Protein AF-A0AAD8IDL2-F1 (afdb_monomer)

Secondary structure (DSSP, 8-state):
--TTGGGGTTEE-HHHHHH----TT-S-EEEEEEEEEEEEE-TT-SEEEE-TTT-PBPEEETTEEEETTTTEE-SS-EEEEEEEEEEE-SS-EEEEEEEHHHHHHHHTS-HHHHHTTS-TT--SPPGGGGGGTT-EEEEEEEE-TTT--

Mean predicted aligned error: 6.54 Å

Radius of gyration: 17.33 Å; Cα contacts (8 Å, |Δi|>4): 244; chains: 1; bounding box: 39×31×46 Å

Sequence (149 aa):
MSHEEKRFINRMNIEELLEAEWSEDLKEQIVTVRAVIFGIDNTNNWYYTGCKTCSTKLDFCEGHYRCKPCNEIIDHPLIMFRIQIKVKDKTRDTTFVLFNNIAEPLLDTSANKIVNKLSLDNNDVPKELEGLFGKDIVFKLRLNAYNLK

Structure (mmCIF, N/CA/C/O backbone):
data_AF-A0AAD8IDL2-F1
#
_entry.id   AF-A0AAD8IDL2-F1
#
loop_
_atom_site.group_PDB
_atom_site.id
_atom_site.type_symbol
_atom_site.label_atom_id
_atom_site.label_alt_id
_atom_site.label_comp_id
_atom_site.label_asym_id
_atom_site.label_entity_id
_atom_site.label_seq_id
_atom_site.pdbx_PDB_ins_code
_atom_site.Cartn_x
_atom_site.Cartn_y
_atom_site.Cartn_z
_atom_site.occupancy
_atom_site.B_iso_or_equiv
_atom_site.auth_seq_id
_atom_site.auth_comp_id
_atom_site.auth_asym_id
_atom_site.auth_atom_id
_atom_site.pdbx_PDB_model_num
ATOM 1 N N . MET A 1 1 ? 7.915 -11.217 22.832 1.00 54.66 1 MET A N 1
ATOM 2 C CA . MET A 1 1 ? 6.623 -10.679 22.367 1.00 54.66 1 MET A CA 1
ATOM 3 C C . MET A 1 1 ? 6.058 -11.569 21.269 1.00 54.66 1 MET A C 1
ATOM 5 O O . MET A 1 1 ? 6.729 -11.755 20.253 1.00 54.66 1 MET A O 1
ATOM 9 N N . SER A 1 2 ? 4.876 -12.140 21.480 1.00 61.69 2 SER A N 1
ATOM 10 C CA . SER A 1 2 ? 4.160 -13.012 20.543 1.00 61.69 2 SER A CA 1
ATOM 11 C C . SER A 1 2 ? 3.602 -12.233 19.336 1.00 61.69 2 SER A C 1
ATOM 13 O O . SER A 1 2 ? 3.572 -10.999 19.321 1.00 61.69 2 SER A O 1
ATOM 15 N N . HIS A 1 3 ? 3.169 -12.941 18.285 1.00 59.66 3 HIS A N 1
ATOM 16 C CA . HIS A 1 3 ? 2.505 -12.318 17.127 1.00 59.66 3 HIS A CA 1
ATOM 17 C C . HIS A 1 3 ? 1.182 -11.632 17.508 1.00 59.66 3 HIS A C 1
ATOM 19 O O . HIS A 1 3 ? 0.806 -10.643 16.882 1.00 59.66 3 HIS A O 1
ATOM 25 N N . GLU A 1 4 ? 0.506 -12.124 18.545 1.00 61.78 4 GLU A N 1
ATOM 26 C CA . GLU A 1 4 ? -0.754 -11.573 19.044 1.00 61.78 4 GLU A CA 1
ATOM 27 C C . GLU A 1 4 ? -0.533 -10.268 19.812 1.00 61.78 4 GLU A C 1
ATOM 29 O O . GLU A 1 4 ? -1.233 -9.290 19.567 1.00 61.78 4 GLU A O 1
ATOM 34 N N . GLU A 1 5 ? 0.509 -10.195 20.642 1.00 58.12 5 GLU A N 1
ATOM 35 C CA . GLU A 1 5 ? 0.865 -8.987 21.401 1.00 58.12 5 GLU A CA 1
ATOM 36 C C . GLU A 1 5 ? 1.251 -7.817 20.481 1.00 58.12 5 GLU A C 1
ATOM 38 O O . GLU A 1 5 ? 0.952 -6.658 20.768 1.00 58.12 5 GLU A O 1
ATOM 43 N N . LYS A 1 6 ? 1.842 -8.106 19.311 1.00 59.94 6 LYS A N 1
ATOM 44 C CA . LYS A 1 6 ? 2.179 -7.084 18.303 1.00 59.94 6 LYS A CA 1
ATOM 45 C C . LYS A 1 6 ? 0.952 -6.398 17.685 1.00 59.94 6 LYS A C 1
ATOM 47 O O . LYS A 1 6 ? 1.108 -5.311 17.132 1.00 59.94 6 LYS A O 1
ATOM 52 N N . ARG A 1 7 ? -0.246 -6.997 17.760 1.00 61.2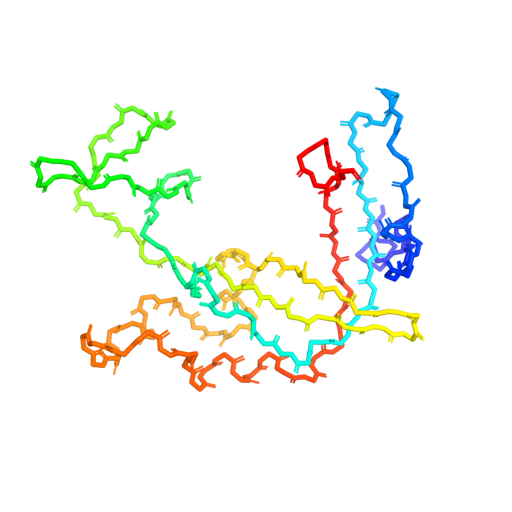2 7 ARG A N 1
ATOM 53 C CA . ARG A 1 7 ? -1.497 -6.440 17.195 1.00 61.22 7 ARG A CA 1
ATOM 54 C C . ARG A 1 7 ? -2.098 -5.300 18.020 1.00 61.22 7 ARG A C 1
ATOM 56 O O . ARG A 1 7 ? -3.037 -4.659 17.549 1.00 61.22 7 ARG A O 1
ATOM 63 N N . PHE A 1 8 ? -1.583 -5.072 19.227 1.00 66.56 8 PHE A N 1
ATOM 64 C CA . PHE A 1 8 ? -2.110 -4.086 20.173 1.00 66.56 8 PHE A CA 1
ATOM 65 C C . PHE A 1 8 ? -1.093 -3.005 20.553 1.00 66.56 8 PHE A C 1
ATOM 67 O O . PHE A 1 8 ? -1.374 -2.183 21.420 1.00 66.56 8 PHE A O 1
ATOM 74 N N . ILE A 1 9 ? 0.079 -2.977 19.908 1.00 70.88 9 ILE A N 1
ATOM 75 C CA . ILE A 1 9 ? 1.076 -1.927 20.143 1.00 70.88 9 ILE A CA 1
ATOM 76 C C . ILE A 1 9 ? 0.478 -0.583 19.714 1.00 70.88 9 ILE A C 1
ATOM 78 O O . ILE A 1 9 ? 0.097 -0.438 18.549 1.00 70.88 9 ILE A O 1
ATOM 82 N N . ASN A 1 10 ? 0.413 0.366 20.657 1.00 80.25 10 ASN A N 1
ATOM 83 C CA . ASN A 1 10 ? -0.080 1.738 20.470 1.00 80.25 10 ASN A CA 1
ATOM 84 C C . ASN A 1 10 ? -1.333 1.782 19.588 1.00 80.25 10 ASN A C 1
ATOM 86 O O . ASN A 1 10 ? -1.342 2.387 18.515 1.00 80.25 10 ASN A O 1
ATOM 90 N N . ARG A 1 11 ? -2.348 1.008 19.974 1.00 88.44 11 ARG A N 1
ATOM 91 C CA . ARG A 1 11 ? -3.576 0.891 19.196 1.00 88.44 11 ARG A CA 1
ATOM 92 C C . ARG A 1 11 ? -4.336 2.216 19.208 1.00 88.44 11 ARG A C 1
ATOM 94 O O . ARG A 1 11 ? -4.565 2.756 20.282 1.00 88.44 11 ARG A O 1
ATOM 101 N N . MET A 1 12 ? -4.746 2.670 18.029 1.00 91.75 12 MET A N 1
ATOM 102 C CA . MET A 1 12 ? -5.519 3.894 17.819 1.00 91.75 12 MET A CA 1
ATOM 103 C C . MET A 1 12 ? -6.750 3.600 16.954 1.00 91.75 12 MET A C 1
ATOM 105 O O . MET A 1 12 ? -6.758 2.652 16.156 1.00 91.75 12 MET A O 1
ATOM 109 N N . ASN A 1 13 ? -7.792 4.407 17.114 1.00 94.94 13 ASN A N 1
ATOM 110 C CA . ASN A 1 13 ? -8.858 4.557 16.127 1.00 94.94 13 ASN A CA 1
ATOM 111 C C . ASN A 1 13 ? -8.466 5.617 15.068 1.00 94.94 13 ASN A C 1
ATOM 113 O O . ASN A 1 13 ? -7.418 6.252 15.183 1.00 94.94 13 ASN A O 1
ATOM 117 N N . ILE A 1 14 ? -9.243 5.767 13.992 1.00 95.06 14 ILE A N 1
ATOM 118 C CA . ILE A 1 14 ? -8.887 6.669 12.882 1.00 95.06 14 ILE A CA 1
ATOM 119 C C . ILE A 1 14 ? -8.918 8.141 13.306 1.00 95.06 14 ILE A C 1
ATOM 121 O O . ILE A 1 14 ? -8.049 8.897 12.891 1.00 95.06 14 ILE A O 1
ATOM 125 N N . GLU A 1 15 ? -9.879 8.556 14.125 1.00 94.69 15 GLU A N 1
ATOM 126 C CA . GLU A 1 15 ? -9.928 9.914 14.682 1.00 94.69 15 GLU A CA 1
ATOM 127 C C . GLU A 1 15 ? -8.683 10.224 15.522 1.00 94.69 15 GLU A C 1
ATOM 129 O O . GLU A 1 15 ? -7.974 11.173 15.206 1.00 94.69 15 GLU A O 1
ATOM 134 N N . GLU A 1 16 ? -8.327 9.357 16.475 1.00 91.81 16 GLU A N 1
ATOM 135 C CA . GLU A 1 16 ? -7.097 9.492 17.276 1.00 91.81 16 GLU A CA 1
ATOM 136 C C . GLU A 1 16 ? -5.836 9.542 16.403 1.00 91.81 16 GLU A C 1
ATOM 138 O O . GLU A 1 16 ? -4.923 10.316 16.673 1.00 91.81 16 GLU A O 1
ATOM 143 N N . LEU A 1 17 ? -5.777 8.721 15.346 1.00 90.88 17 LEU A N 1
ATOM 144 C CA . LEU A 1 17 ? -4.660 8.723 14.403 1.00 90.88 17 LEU A CA 1
ATOM 145 C C . LEU A 1 17 ? -4.520 10.076 13.690 1.00 90.88 17 LEU A C 1
ATOM 147 O O . LEU A 1 17 ? -3.401 10.520 13.445 1.00 90.88 17 LEU A O 1
ATOM 151 N N . LEU A 1 18 ? -5.642 10.685 13.301 1.00 89.06 18 LEU A N 1
ATOM 152 C CA . LEU A 1 18 ? -5.673 11.945 12.556 1.00 89.06 18 LEU A CA 1
ATOM 153 C C . LEU A 1 18 ? -5.465 13.170 13.452 1.00 89.06 18 LEU A C 1
ATOM 155 O O . LEU A 1 18 ? -4.991 14.190 12.964 1.00 89.06 18 LEU A O 1
ATOM 159 N N . GLU A 1 19 ? -5.820 13.070 14.731 1.00 87.56 19 GLU A N 1
ATOM 160 C CA . GLU A 1 19 ? -5.641 14.123 15.738 1.00 87.56 19 GLU A CA 1
ATOM 161 C C . GLU A 1 19 ? -4.315 14.003 16.502 1.00 87.56 19 GLU A C 1
ATOM 163 O O . GLU A 1 19 ? -4.013 14.834 17.356 1.00 87.56 19 GLU A O 1
ATOM 168 N N . ALA A 1 20 ? -3.509 12.979 16.210 1.00 81.75 20 ALA A N 1
ATOM 169 C CA . ALA A 1 20 ? -2.224 12.771 16.858 1.00 81.75 20 ALA A CA 1
ATOM 170 C C . ALA A 1 20 ? -1.265 13.942 16.578 1.00 81.75 20 ALA A C 1
ATOM 172 O O . ALA A 1 20 ? -0.780 14.120 15.459 1.00 81.75 20 ALA A O 1
ATOM 173 N N . GLU A 1 21 ? -0.947 14.708 17.621 1.00 71.50 21 GLU A N 1
ATOM 174 C CA . GLU A 1 21 ? 0.056 15.768 17.558 1.00 71.50 21 GLU A CA 1
ATOM 175 C C . GLU A 1 21 ? 1.468 15.174 17.521 1.00 71.50 21 GLU A C 1
ATOM 177 O O . GLU A 1 21 ? 1.835 14.299 18.313 1.00 71.50 21 GLU A O 1
ATOM 182 N N . TRP A 1 22 ? 2.285 15.662 16.591 1.00 68.31 22 TRP A N 1
ATOM 183 C CA . TRP A 1 22 ? 3.695 15.304 16.541 1.00 68.31 22 TRP A CA 1
ATOM 184 C C . TRP A 1 22 ? 4.495 16.113 17.571 1.00 68.31 22 TRP A C 1
ATOM 186 O O . TRP A 1 22 ? 4.286 17.314 17.729 1.00 68.31 22 TRP A O 1
ATOM 196 N N . SER A 1 23 ? 5.461 15.469 18.225 1.00 62.62 23 SER A N 1
ATOM 197 C CA . SER A 1 23 ? 6.484 16.134 19.035 1.00 62.62 23 SER A CA 1
ATOM 198 C C . SER A 1 23 ? 7.874 15.766 18.519 1.00 62.62 23 SER A C 1
ATOM 200 O O . SER A 1 23 ? 8.086 14.649 18.047 1.00 62.62 23 SER A O 1
ATOM 202 N N . GLU A 1 24 ? 8.844 16.678 18.633 1.00 59.03 24 GLU A N 1
ATOM 203 C CA . GLU A 1 24 ? 10.241 16.438 18.215 1.00 59.03 24 GLU A CA 1
ATOM 204 C C . GLU A 1 24 ? 10.891 15.238 18.933 1.00 59.03 24 GLU A C 1
ATOM 206 O O . GLU A 1 24 ? 11.827 14.621 18.418 1.00 59.03 24 GLU A O 1
ATOM 211 N N . ASP A 1 25 ? 10.335 14.844 20.081 1.00 61.38 25 ASP A N 1
ATOM 212 C CA . ASP A 1 25 ? 10.744 13.673 20.854 1.00 61.38 25 ASP A CA 1
ATOM 213 C C . ASP A 1 25 ? 10.196 12.345 20.289 1.00 61.38 25 ASP A C 1
ATOM 215 O O . ASP A 1 25 ? 10.748 11.271 20.558 1.00 61.38 25 ASP A O 1
ATOM 219 N N . LEU A 1 26 ? 9.151 12.385 19.452 1.00 61.72 26 LEU A N 1
ATOM 220 C CA . LEU A 1 26 ? 8.598 11.227 18.743 1.00 61.72 26 LEU A CA 1
ATOM 221 C C . LEU A 1 26 ? 9.438 10.922 17.495 1.00 61.72 26 LEU A C 1
ATOM 223 O O . LEU A 1 26 ? 9.037 11.158 16.354 1.00 61.72 26 LEU A O 1
ATOM 227 N N . LYS A 1 27 ? 10.627 10.351 17.722 1.00 58.78 27 LYS A N 1
ATOM 228 C CA . LYS A 1 27 ? 11.575 9.983 16.653 1.00 58.78 27 LYS A CA 1
ATOM 229 C C . LYS A 1 27 ? 10.977 9.034 15.615 1.00 58.78 27 LYS A C 1
ATOM 231 O O . LYS A 1 27 ? 11.347 9.119 14.449 1.00 58.78 27 LYS A O 1
ATOM 236 N N . GLU A 1 28 ? 10.073 8.149 16.033 1.00 67.12 28 GLU A N 1
ATOM 237 C CA . GLU A 1 28 ? 9.255 7.306 15.165 1.00 67.12 28 GLU A CA 1
ATOM 238 C C . GLU A 1 28 ? 8.248 6.512 15.999 1.00 67.12 28 GLU A C 1
ATOM 240 O O . GLU A 1 28 ? 8.641 5.863 16.972 1.00 67.12 28 GLU A O 1
ATOM 245 N N . GLN A 1 29 ? 6.969 6.503 15.617 1.00 78.44 29 GLN A N 1
ATOM 246 C CA . GLN A 1 29 ? 5.964 5.718 16.333 1.00 78.44 29 GLN A CA 1
ATOM 247 C C . GLN A 1 29 ? 5.371 4.638 15.438 1.00 78.44 29 GLN A C 1
ATOM 249 O O . GLN A 1 29 ? 4.917 4.882 14.321 1.00 78.44 29 GLN A O 1
ATOM 254 N N . ILE A 1 30 ? 5.364 3.412 15.953 1.00 86.06 30 ILE A N 1
ATOM 255 C CA . ILE A 1 30 ? 4.582 2.324 15.380 1.00 86.06 30 ILE A CA 1
ATOM 256 C C . ILE A 1 30 ? 3.237 2.314 16.092 1.00 86.06 30 ILE A C 1
ATOM 258 O O . ILE A 1 30 ? 3.202 2.169 17.316 1.00 86.06 30 ILE A O 1
ATOM 262 N N . VAL A 1 31 ? 2.159 2.424 15.321 1.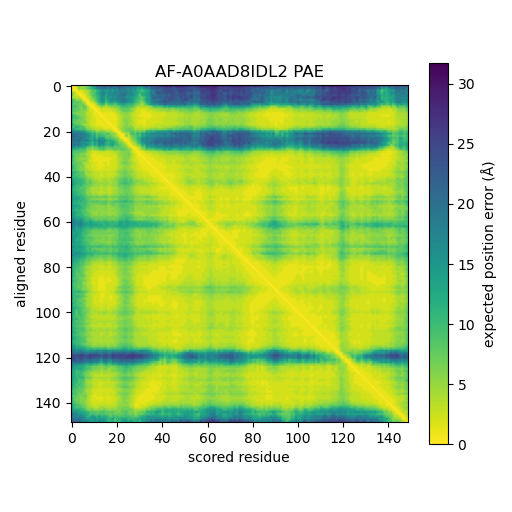00 89.50 31 VAL A N 1
ATOM 263 C CA . VAL A 1 31 ? 0.778 2.354 15.814 1.00 89.50 31 VAL A CA 1
ATOM 264 C C . VAL A 1 31 ? 0.012 1.268 15.078 1.00 89.50 31 VAL A C 1
ATOM 266 O O . VAL A 1 31 ? 0.401 0.833 13.987 1.00 89.50 31 VAL A O 1
ATOM 269 N N . THR A 1 32 ? -1.077 0.806 15.682 1.00 93.19 32 THR A N 1
ATOM 270 C CA . THR A 1 32 ? -1.969 -0.168 15.049 1.00 93.19 32 THR A CA 1
ATOM 271 C C . THR A 1 32 ? -3.383 0.376 14.938 1.00 93.19 32 THR A C 1
ATOM 273 O O . THR A 1 32 ? -3.939 0.864 15.914 1.00 93.19 32 THR A O 1
ATOM 276 N N . VAL A 1 33 ? -3.987 0.259 13.757 1.00 94.44 33 VAL A N 1
ATOM 277 C CA . VAL A 1 33 ? -5.362 0.709 13.491 1.00 94.44 33 VAL A CA 1
ATOM 278 C C . VAL A 1 33 ? -6.146 -0.445 12.896 1.00 94.44 33 VAL A C 1
ATOM 280 O O . VAL A 1 33 ? -5.680 -1.091 11.962 1.00 94.44 33 VAL A O 1
ATOM 283 N N . ARG A 1 34 ? -7.334 -0.738 13.431 1.00 96.00 34 ARG A N 1
ATOM 284 C CA . ARG A 1 34 ? -8.241 -1.726 12.830 1.00 96.00 34 ARG A CA 1
ATOM 285 C C . ARG A 1 34 ? -9.300 -1.002 12.025 1.00 96.00 34 ARG A C 1
ATOM 287 O O . ARG A 1 34 ? -10.064 -0.241 12.604 1.00 96.00 34 ARG A O 1
ATOM 294 N N . ALA A 1 35 ? -9.358 -1.273 10.731 1.00 97.62 35 ALA A N 1
ATOM 295 C CA . ALA A 1 35 ? -10.295 -0.618 9.837 1.00 97.62 35 ALA A CA 1
ATOM 296 C C . ALA A 1 35 ? -10.748 -1.562 8.720 1.00 97.62 35 ALA A C 1
ATOM 298 O O . ALA A 1 35 ? -10.071 -2.540 8.388 1.00 97.62 35 ALA A O 1
ATOM 299 N N . VAL A 1 36 ? -11.899 -1.244 8.133 1.00 98.25 36 VAL A N 1
ATOM 300 C CA . VAL A 1 36 ? -12.471 -1.956 6.990 1.00 98.25 36 VAL A CA 1
ATOM 301 C C . VAL A 1 36 ? -12.141 -1.200 5.713 1.00 98.25 36 VAL A C 1
ATOM 303 O O . VAL A 1 36 ? -12.387 0.005 5.622 1.00 98.25 36 VAL A O 1
ATOM 306 N N . ILE A 1 37 ? -11.625 -1.907 4.710 1.00 98.00 37 ILE A N 1
ATOM 307 C CA . ILE A 1 37 ? -11.417 -1.346 3.372 1.00 98.00 37 ILE A CA 1
ATOM 308 C C . ILE A 1 37 ? -12.776 -1.206 2.680 1.00 98.00 37 ILE A C 1
ATOM 310 O O . ILE A 1 37 ? -13.487 -2.196 2.509 1.00 98.00 37 ILE A O 1
ATOM 314 N N . PHE A 1 38 ? -13.138 0.006 2.260 1.00 97.31 38 PHE A N 1
ATOM 315 C CA . PHE A 1 38 ? -14.429 0.270 1.605 1.00 97.31 38 PHE A CA 1
ATOM 316 C C . PHE A 1 38 ? -14.312 0.889 0.209 1.00 97.31 38 PHE A C 1
ATOM 318 O O . PHE A 1 38 ? -15.324 1.038 -0.471 1.00 97.31 38 PHE A O 1
ATOM 325 N N . GLY A 1 39 ? -13.107 1.258 -0.222 1.00 96.88 39 GLY A N 1
ATOM 326 C CA . GLY A 1 39 ? -12.893 1.838 -1.541 1.00 96.88 39 GLY A CA 1
ATOM 327 C C . GLY A 1 39 ? -11.419 1.907 -1.918 1.00 96.88 39 GLY A C 1
ATOM 328 O O . GLY A 1 39 ? -10.539 1.672 -1.091 1.00 96.88 39 GLY A O 1
ATOM 329 N N . ILE A 1 40 ? -11.160 2.240 -3.178 1.00 96.69 40 ILE A N 1
ATOM 330 C CA . ILE A 1 40 ? -9.827 2.539 -3.708 1.00 96.69 40 ILE A CA 1
ATOM 331 C C . ILE A 1 40 ? -9.866 3.954 -4.277 1.00 96.69 40 ILE A C 1
ATOM 333 O O . ILE A 1 40 ? -10.817 4.334 -4.959 1.00 96.69 40 ILE A O 1
ATOM 337 N N . ASP A 1 41 ? -8.846 4.740 -3.962 1.00 94.88 41 ASP A N 1
ATOM 338 C CA . ASP A 1 41 ? -8.563 6.005 -4.624 1.00 94.88 41 ASP A CA 1
ATOM 339 C C . ASP A 1 41 ? -7.519 5.760 -5.719 1.00 94.88 41 ASP A C 1
ATOM 341 O O . ASP A 1 41 ? -6.385 5.372 -5.445 1.00 94.88 41 ASP A O 1
ATOM 345 N N . ASN A 1 42 ? -7.914 5.952 -6.975 1.00 93.12 42 ASN A N 1
ATOM 346 C CA . ASN A 1 42 ? -7.038 5.722 -8.122 1.00 93.12 42 ASN A CA 1
ATOM 347 C C . ASN A 1 42 ? -6.479 7.018 -8.726 1.00 93.12 42 ASN A C 1
ATOM 349 O O . ASN A 1 42 ? -5.906 6.998 -9.811 1.00 93.12 42 ASN A O 1
ATOM 353 N N . THR A 1 43 ? -6.601 8.150 -8.026 1.00 92.00 43 THR A N 1
ATOM 354 C CA . THR A 1 43 ? -6.118 9.453 -8.516 1.00 92.00 43 THR A CA 1
ATOM 355 C C . THR A 1 43 ? -4.611 9.440 -8.812 1.00 92.00 43 THR A C 1
ATOM 357 O O . THR A 1 43 ? -4.143 10.153 -9.693 1.00 92.00 43 THR A O 1
ATOM 360 N N . ASN A 1 44 ? -3.839 8.603 -8.107 1.00 89.19 44 ASN A N 1
ATOM 361 C CA . ASN A 1 44 ? -2.382 8.495 -8.261 1.00 89.19 44 ASN A CA 1
ATOM 362 C C . ASN A 1 44 ? -1.905 7.216 -8.972 1.00 89.19 44 ASN A C 1
ATOM 364 O O . ASN A 1 44 ? -0.723 6.883 -8.859 1.00 89.19 44 ASN A O 1
ATOM 368 N N . ASN A 1 45 ? -2.802 6.531 -9.688 1.00 92.50 45 ASN A N 1
ATOM 369 C CA . ASN A 1 45 ? -2.608 5.197 -10.261 1.00 92.50 45 ASN A CA 1
ATOM 370 C C . ASN A 1 45 ? -2.327 4.109 -9.195 1.00 92.50 45 ASN A C 1
ATOM 372 O O . ASN A 1 45 ? -1.669 4.341 -8.178 1.00 92.50 45 ASN A O 1
ATOM 376 N N . TRP A 1 46 ? -2.836 2.897 -9.413 1.00 94.62 46 TRP A N 1
ATOM 377 C CA . TRP A 1 46 ? -2.750 1.786 -8.453 1.00 94.62 46 TRP A CA 1
ATOM 378 C C . TRP A 1 46 ? -1.418 1.019 -8.533 1.00 94.62 46 TRP A C 1
ATOM 380 O O . TRP A 1 46 ? -1.120 0.181 -7.672 1.00 94.62 46 TRP A O 1
ATOM 390 N N . TYR A 1 47 ? -0.592 1.321 -9.537 1.00 95.44 47 TYR A N 1
ATOM 391 C CA . TYR A 1 47 ? 0.744 0.765 -9.723 1.00 95.44 47 TYR A CA 1
ATOM 392 C C . TYR A 1 47 ? 1.766 1.832 -10.122 1.00 95.44 47 TYR A C 1
ATOM 394 O O . TYR A 1 47 ? 1.437 2.956 -10.503 1.00 95.44 47 TYR A O 1
ATOM 402 N N . TYR A 1 48 ? 3.041 1.465 -10.036 1.00 94.94 48 TYR A N 1
ATOM 403 C CA . TYR A 1 48 ? 4.148 2.268 -10.535 1.00 94.94 48 TYR A CA 1
ATOM 404 C C . TYR A 1 48 ? 5.278 1.386 -11.065 1.00 94.94 48 TYR A C 1
ATOM 406 O O . TYR A 1 48 ? 5.427 0.226 -10.682 1.00 94.94 48 TYR A O 1
ATOM 414 N N . THR A 1 49 ? 6.104 1.975 -11.923 1.00 9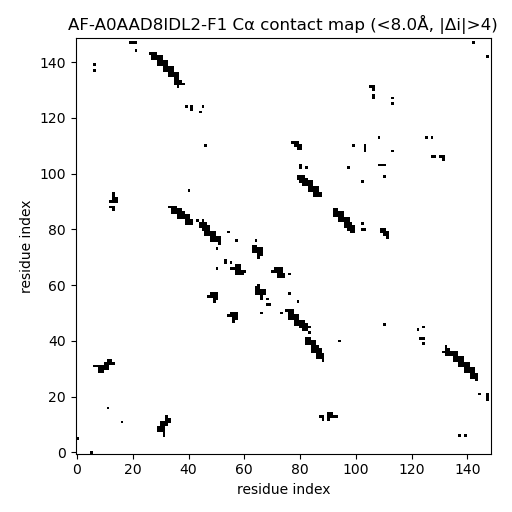5.06 49 THR A N 1
ATOM 415 C CA . THR A 1 49 ? 7.351 1.375 -12.395 1.00 95.06 49 THR A CA 1
ATOM 416 C C . THR A 1 49 ? 8.461 1.647 -11.377 1.00 95.06 49 THR A C 1
ATOM 418 O O . THR A 1 49 ? 8.814 2.802 -11.128 1.00 95.06 49 THR A O 1
ATOM 421 N N . GLY A 1 50 ? 8.982 0.597 -10.747 1.00 95.06 50 GLY A N 1
ATOM 422 C CA . GLY A 1 50 ? 9.892 0.658 -9.607 1.00 95.06 50 GLY A CA 1
ATOM 423 C C . GLY A 1 50 ? 11.225 -0.062 -9.820 1.00 95.06 50 GLY A C 1
ATOM 424 O O . GLY A 1 50 ? 11.352 -0.994 -10.617 1.00 95.06 50 GLY A O 1
ATOM 425 N N . CYS A 1 51 ? 12.237 0.376 -9.071 1.00 94.56 51 CYS A N 1
ATOM 426 C CA . CYS A 1 51 ? 13.550 -0.254 -9.009 1.00 94.56 51 CYS A CA 1
ATOM 427 C C . CYS A 1 51 ? 13.458 -1.624 -8.331 1.00 94.56 51 CYS A C 1
ATOM 429 O O . CYS A 1 51 ? 12.991 -1.716 -7.197 1.00 94.56 51 CYS A O 1
ATOM 431 N N . LYS A 1 52 ? 14.001 -2.673 -8.958 1.00 90.56 52 LYS A N 1
ATOM 432 C CA . LYS A 1 52 ? 14.061 -4.017 -8.358 1.00 90.56 52 LYS A CA 1
ATOM 433 C C . LYS A 1 52 ? 14.829 -4.078 -7.029 1.00 90.56 52 LYS A C 1
ATOM 435 O O . LYS A 1 52 ? 14.560 -4.954 -6.219 1.00 90.56 52 LYS A O 1
ATOM 440 N N . THR A 1 53 ? 15.770 -3.158 -6.807 1.00 90.69 53 THR A N 1
ATOM 441 C CA . THR A 1 53 ? 16.667 -3.171 -5.641 1.00 90.69 53 THR A CA 1
ATOM 442 C C . THR A 1 53 ? 16.080 -2.423 -4.446 1.00 90.69 53 THR A C 1
ATOM 444 O O . THR A 1 53 ? 16.069 -2.945 -3.338 1.00 90.69 53 THR A O 1
ATOM 447 N N . CYS A 1 54 ? 15.588 -1.197 -4.649 1.00 92.56 54 CYS A N 1
ATOM 448 C CA . CYS A 1 54 ? 15.125 -0.329 -3.557 1.00 92.56 54 CYS A CA 1
ATOM 449 C C . CYS A 1 54 ? 13.619 -0.035 -3.589 1.00 92.56 54 CYS A C 1
ATOM 451 O O . CYS A 1 54 ? 13.128 0.731 -2.764 1.00 92.56 54 CYS A O 1
ATOM 453 N N . SER A 1 55 ? 12.882 -0.590 -4.559 1.00 92.50 55 SER A N 1
ATOM 454 C CA . SER A 1 55 ? 11.447 -0.348 -4.782 1.00 92.50 55 SER A CA 1
ATOM 455 C C . SER A 1 55 ? 11.060 1.120 -5.011 1.00 92.50 55 SER A C 1
ATOM 457 O O . SER A 1 55 ? 9.876 1.441 -5.057 1.00 92.50 55 SER A O 1
ATOM 459 N N . THR A 1 56 ? 12.020 2.036 -5.179 1.00 92.94 56 THR A N 1
ATOM 460 C CA . THR A 1 56 ? 11.732 3.444 -5.491 1.00 92.94 56 THR A CA 1
ATOM 461 C C . THR A 1 56 ? 11.193 3.572 -6.911 1.00 92.94 56 THR A C 1
ATOM 463 O O . THR A 1 56 ? 11.650 2.866 -7.812 1.00 92.94 56 THR A O 1
ATOM 466 N N . LYS A 1 57 ? 10.231 4.481 -7.114 1.00 93.94 57 LYS A N 1
ATOM 467 C CA . LYS A 1 57 ? 9.721 4.831 -8.443 1.00 93.94 57 LYS A CA 1
ATOM 468 C C . LYS A 1 57 ? 10.865 5.299 -9.345 1.00 93.94 57 LYS A C 1
ATOM 470 O O . LYS A 1 57 ? 11.706 6.089 -8.920 1.00 93.94 57 LYS A O 1
ATOM 475 N N . LEU A 1 58 ? 10.885 4.784 -10.567 1.00 95.50 58 LEU A N 1
ATOM 476 C CA . LEU A 1 58 ? 11.885 5.124 -11.569 1.00 95.50 58 LEU A CA 1
ATOM 477 C C . LEU A 1 58 ? 11.450 6.350 -12.363 1.00 95.50 58 LEU A C 1
ATOM 479 O O . LEU A 1 58 ? 10.267 6.512 -12.670 1.00 95.50 58 LEU A O 1
ATOM 483 N N . ASP A 1 59 ? 12.430 7.167 -12.727 1.00 94.31 59 ASP A N 1
ATOM 484 C CA . ASP A 1 59 ? 12.242 8.253 -13.680 1.00 94.31 59 ASP A CA 1
ATOM 485 C C . ASP A 1 59 ? 12.590 7.744 -15.077 1.00 94.31 59 ASP A C 1
ATOM 487 O O . ASP A 1 59 ? 13.605 7.069 -15.254 1.00 94.31 59 ASP A O 1
ATOM 491 N N . PHE A 1 60 ? 11.754 8.052 -16.066 1.00 92.94 60 PHE A N 1
ATOM 492 C CA . PHE A 1 60 ? 12.049 7.754 -17.463 1.00 92.94 60 PHE A CA 1
ATOM 493 C C . PHE A 1 60 ? 12.614 9.009 -18.129 1.00 92.94 60 PHE A C 1
ATOM 495 O O . PHE A 1 60 ? 11.903 10.000 -18.300 1.00 92.94 60 PHE A O 1
ATOM 502 N N . CYS A 1 61 ? 13.903 8.985 -18.462 1.00 89.00 61 CYS A N 1
ATOM 503 C CA . CYS A 1 61 ? 14.612 10.106 -19.076 1.00 89.00 61 CYS A CA 1
ATOM 504 C C . CYS A 1 61 ? 15.511 9.583 -20.197 1.00 89.00 61 CYS A C 1
ATOM 506 O O . CYS A 1 61 ? 16.199 8.582 -20.018 1.00 89.00 61 CYS A O 1
ATOM 508 N N . GLU A 1 62 ? 15.500 10.261 -21.348 1.00 89.88 62 GLU A N 1
ATOM 509 C CA . GLU A 1 62 ? 16.369 9.940 -22.496 1.00 89.88 62 GLU A CA 1
ATOM 510 C C . GLU A 1 62 ? 16.260 8.478 -22.978 1.00 89.88 62 GLU A C 1
ATOM 512 O O . GLU A 1 62 ? 17.231 7.887 -23.433 1.00 89.88 62 GLU A O 1
ATOM 517 N N . GLY A 1 63 ? 15.072 7.872 -22.872 1.00 91.44 63 GLY A N 1
ATOM 518 C CA . GLY A 1 63 ? 14.839 6.486 -23.295 1.00 91.44 63 GLY A CA 1
ATOM 519 C C . GLY A 1 63 ? 15.224 5.421 -22.262 1.00 91.44 63 GLY A C 1
ATOM 520 O O . GLY A 1 63 ? 15.029 4.235 -22.518 1.00 91.44 63 GLY A O 1
ATOM 521 N N . HIS A 1 64 ? 15.712 5.821 -21.086 1.00 93.12 64 HIS A N 1
ATOM 522 C CA . HIS A 1 64 ? 16.150 4.910 -20.034 1.00 93.12 64 HIS A CA 1
ATOM 523 C C . HIS A 1 64 ? 15.387 5.134 -18.728 1.00 93.12 64 HIS A C 1
ATOM 525 O O . HIS A 1 64 ? 15.027 6.257 -18.371 1.00 93.12 64 HIS A O 1
ATOM 531 N N . TYR A 1 65 ? 15.187 4.056 -17.970 1.00 95.81 65 TYR A N 1
ATOM 532 C CA . TYR A 1 65 ? 14.737 4.160 -16.588 1.00 95.81 65 TYR A CA 1
ATOM 533 C C . TYR A 1 65 ? 15.931 4.403 -15.668 1.00 95.81 65 TYR A C 1
ATOM 535 O O . TYR A 1 65 ? 16.896 3.642 -15.684 1.00 95.81 65 TYR A O 1
ATOM 543 N N . ARG A 1 66 ? 15.854 5.433 -14.825 1.00 95.75 66 ARG A N 1
ATOM 544 C CA . ARG A 1 66 ? 16.887 5.775 -13.846 1.00 95.75 66 ARG A CA 1
ATOM 545 C C . ARG A 1 66 ? 16.346 5.672 -12.428 1.00 95.75 66 ARG A C 1
ATOM 547 O O . ARG A 1 66 ? 15.280 6.196 -12.102 1.00 95.75 66 ARG A O 1
ATOM 554 N N . CYS A 1 67 ? 17.122 5.028 -11.566 1.00 96.38 67 CYS A N 1
ATOM 555 C CA . CYS A 1 67 ? 16.877 4.995 -10.134 1.00 96.38 67 CYS A CA 1
ATOM 556 C C . CYS A 1 67 ? 17.728 6.065 -9.443 1.00 96.38 67 CYS A C 1
ATOM 558 O O . CYS A 1 67 ? 18.941 5.903 -9.330 1.00 96.38 67 CYS A O 1
ATOM 560 N N . LYS A 1 68 ? 17.106 7.139 -8.940 1.00 94.62 68 LYS A N 1
ATOM 561 C CA . LYS A 1 68 ? 17.823 8.207 -8.219 1.00 94.62 68 LYS A CA 1
ATOM 562 C C . LYS A 1 68 ? 18.569 7.703 -6.971 1.00 94.62 68 LYS A C 1
ATOM 564 O O . LYS A 1 68 ? 19.749 8.012 -6.860 1.00 94.62 68 LYS A O 1
ATOM 569 N N . PRO A 1 69 ? 17.961 6.908 -6.063 1.00 95.06 69 PRO A N 1
ATOM 570 C CA . PRO A 1 69 ? 18.663 6.463 -4.855 1.00 95.06 69 PRO A CA 1
ATOM 571 C C . PRO A 1 69 ? 19.816 5.493 -5.113 1.00 95.06 69 PRO A C 1
ATOM 573 O O . PRO A 1 69 ? 20.814 5.543 -4.407 1.00 95.06 69 PRO A O 1
ATOM 576 N N . CYS A 1 70 ? 19.684 4.605 -6.104 1.00 93.88 70 CYS A N 1
ATOM 577 C CA . CYS A 1 70 ? 20.775 3.700 -6.478 1.00 93.88 70 CYS A CA 1
ATOM 578 C C . CYS A 1 70 ? 21.829 4.396 -7.343 1.00 93.88 70 CYS A C 1
ATOM 580 O O . CYS A 1 70 ? 22.940 3.897 -7.430 1.00 93.88 70 CYS A O 1
ATOM 582 N N . ASN A 1 71 ? 21.477 5.527 -7.964 1.00 94.44 71 ASN A N 1
ATOM 583 C CA . ASN A 1 71 ? 22.268 6.209 -8.981 1.00 94.44 71 ASN A CA 1
ATOM 584 C C . ASN A 1 71 ? 22.618 5.310 -10.185 1.00 94.44 71 ASN A C 1
ATOM 586 O O . ASN A 1 71 ? 23.709 5.392 -10.735 1.00 94.44 71 ASN A O 1
ATOM 590 N N . GLU A 1 72 ? 21.669 4.467 -10.603 1.00 93.81 72 GLU A N 1
ATOM 591 C CA . GLU A 1 72 ? 21.863 3.455 -11.653 1.00 93.81 72 GLU A CA 1
ATOM 592 C C . GLU A 1 72 ? 20.794 3.550 -12.749 1.00 93.81 72 GLU A C 1
ATOM 594 O O . GLU A 1 72 ? 19.648 3.954 -12.496 1.00 93.81 72 GLU A O 1
ATOM 599 N N . ILE A 1 73 ? 21.166 3.129 -13.961 1.00 93.94 73 ILE A N 1
ATOM 600 C CA . ILE A 1 73 ? 20.227 2.845 -15.054 1.00 93.94 73 ILE A CA 1
ATOM 601 C C . ILE A 1 73 ? 19.643 1.446 -14.839 1.00 93.94 73 ILE A C 1
ATOM 603 O O . ILE A 1 73 ? 20.342 0.515 -14.448 1.00 93.94 73 ILE A O 1
ATOM 607 N N . ILE A 1 74 ? 18.338 1.304 -15.060 1.00 95.00 74 ILE A N 1
ATOM 608 C CA . ILE A 1 74 ? 17.595 0.073 -14.803 1.00 95.00 74 ILE A CA 1
ATOM 609 C C . ILE A 1 74 ? 17.065 -0.495 -16.119 1.00 95.00 74 ILE A C 1
ATOM 611 O O . ILE A 1 74 ? 16.067 -0.014 -16.650 1.00 95.00 74 ILE A O 1
ATOM 61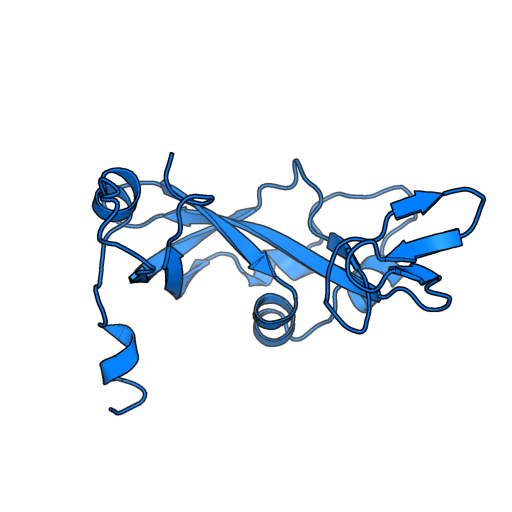5 N N . ASP A 1 75 ? 17.688 -1.572 -16.597 1.00 91.25 75 ASP A N 1
ATOM 616 C CA . ASP A 1 75 ? 17.274 -2.253 -17.836 1.00 91.25 75 ASP A CA 1
ATOM 617 C C . ASP A 1 75 ? 15.968 -3.044 -17.677 1.00 91.25 75 ASP A C 1
ATOM 619 O O . ASP A 1 75 ? 15.188 -3.207 -18.615 1.00 91.25 75 ASP A O 1
ATOM 623 N N . HIS A 1 76 ? 15.719 -3.547 -16.465 1.00 89.94 76 HIS A N 1
ATOM 624 C CA . HIS A 1 76 ? 14.570 -4.393 -16.142 1.00 89.94 76 HIS A CA 1
ATOM 625 C C . HIS A 1 76 ? 13.786 -3.794 -14.974 1.00 89.94 76 HIS A C 1
ATOM 627 O O . HIS A 1 76 ? 13.967 -4.212 -13.822 1.00 89.94 76 HIS A O 1
ATOM 633 N N . PRO A 1 77 ? 12.960 -2.770 -15.241 1.00 92.75 77 PRO A N 1
ATOM 634 C CA . PRO A 1 77 ? 12.098 -2.197 -14.225 1.00 92.75 77 PRO A CA 1
ATOM 635 C C . PRO A 1 77 ? 10.986 -3.178 -13.833 1.00 92.75 77 PRO A C 1
ATOM 637 O O . PRO A 1 77 ? 10.577 -4.023 -14.629 1.00 92.75 77 PRO A O 1
ATOM 640 N N . LEU A 1 78 ? 10.468 -3.048 -12.611 1.00 94.31 78 LEU A N 1
ATOM 641 C CA . LEU A 1 78 ? 9.344 -3.857 -12.140 1.00 94.31 78 LEU A CA 1
ATOM 642 C C . LEU A 1 78 ? 8.075 -3.020 -12.046 1.00 94.31 78 LEU A C 1
ATOM 644 O O . LEU A 1 78 ? 8.107 -1.882 -11.587 1.00 94.31 78 LEU A O 1
ATOM 648 N N . ILE A 1 79 ? 6.945 -3.609 -12.417 1.00 95.12 79 ILE A N 1
ATOM 649 C CA . ILE A 1 79 ? 5.625 -3.053 -12.131 1.00 95.12 79 ILE A CA 1
ATOM 650 C C . ILE A 1 79 ? 5.228 -3.481 -10.717 1.00 95.12 79 ILE A C 1
ATOM 652 O O . ILE A 1 79 ? 5.125 -4.675 -10.437 1.00 95.12 79 ILE A O 1
ATOM 656 N N . MET A 1 80 ? 5.034 -2.506 -9.829 1.00 96.56 80 MET A N 1
ATOM 657 C CA . MET A 1 80 ? 4.808 -2.699 -8.395 1.00 96.56 80 MET A CA 1
ATOM 658 C C . MET A 1 80 ? 3.498 -2.043 -7.948 1.00 96.56 80 MET A C 1
ATOM 660 O O . MET A 1 80 ? 3.143 -0.968 -8.432 1.00 96.56 80 MET A O 1
ATOM 664 N N . PHE A 1 81 ? 2.794 -2.649 -6.988 1.00 96.94 81 PHE A N 1
ATOM 665 C CA . PHE A 1 81 ? 1.585 -2.050 -6.414 1.00 96.94 81 PHE A CA 1
ATOM 666 C C . PHE A 1 81 ? 1.884 -0.795 -5.590 1.00 96.94 81 PHE A C 1
ATOM 668 O O . PHE A 1 81 ? 2.807 -0.767 -4.769 1.00 96.94 81 PHE A O 1
ATOM 675 N N . ARG A 1 82 ? 1.013 0.205 -5.744 1.00 95.62 82 ARG A N 1
ATOM 676 C CA . ARG A 1 82 ? 0.868 1.370 -4.866 1.00 95.62 82 ARG A CA 1
ATOM 677 C C . ARG A 1 82 ? -0.615 1.724 -4.783 1.00 95.62 82 ARG A C 1
ATOM 679 O O . ARG A 1 82 ? -1.079 2.683 -5.389 1.00 95.62 82 ARG A O 1
ATOM 686 N N . ILE A 1 83 ? -1.364 0.920 -4.040 1.00 96.50 83 ILE A N 1
ATOM 687 C CA . ILE A 1 83 ? -2.824 1.026 -3.984 1.00 96.50 83 ILE A CA 1
ATOM 688 C C . ILE A 1 83 ? -3.201 1.976 -2.852 1.00 96.50 83 ILE A C 1
ATOM 690 O O . ILE A 1 83 ? -2.874 1.711 -1.693 1.00 96.50 83 ILE A O 1
ATOM 694 N N 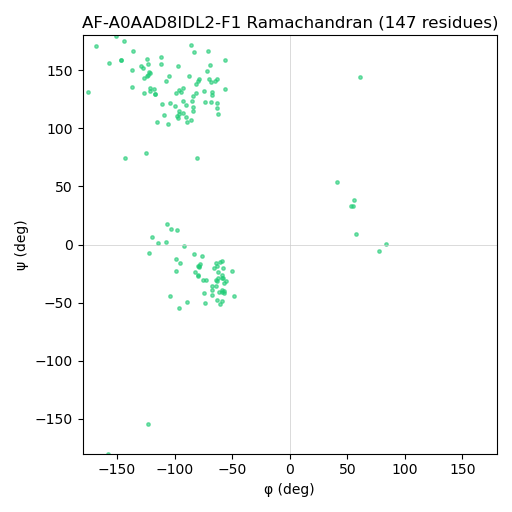. GLN A 1 84 ? -3.892 3.072 -3.166 1.00 96.31 84 GLN A N 1
ATOM 695 C CA . GLN A 1 84 ? -4.457 3.950 -2.142 1.00 96.31 84 GLN A CA 1
ATOM 696 C C . GLN A 1 84 ? -5.828 3.400 -1.742 1.00 96.31 84 GLN A C 1
ATOM 698 O O . GLN A 1 84 ? -6.782 3.445 -2.514 1.00 96.31 84 GLN A O 1
ATOM 703 N N . ILE A 1 85 ? -5.910 2.821 -0.550 1.00 97.38 85 ILE A N 1
ATOM 704 C CA . ILE A 1 85 ? -7.131 2.219 -0.019 1.00 97.38 85 ILE A CA 1
ATOM 705 C C . ILE A 1 85 ? -7.855 3.220 0.873 1.00 97.38 85 ILE A C 1
ATOM 707 O O . ILE A 1 85 ? -7.249 3.827 1.753 1.00 97.38 85 ILE A O 1
ATOM 711 N N . LYS A 1 86 ? -9.164 3.356 0.676 1.00 97.62 86 LYS A N 1
ATOM 712 C CA . LYS A 1 86 ? -10.043 4.069 1.600 1.00 97.62 86 LYS A CA 1
ATOM 713 C C . LYS A 1 86 ? -10.473 3.104 2.692 1.00 97.62 86 LYS A C 1
ATOM 715 O O . LYS A 1 86 ? -11.015 2.028 2.410 1.0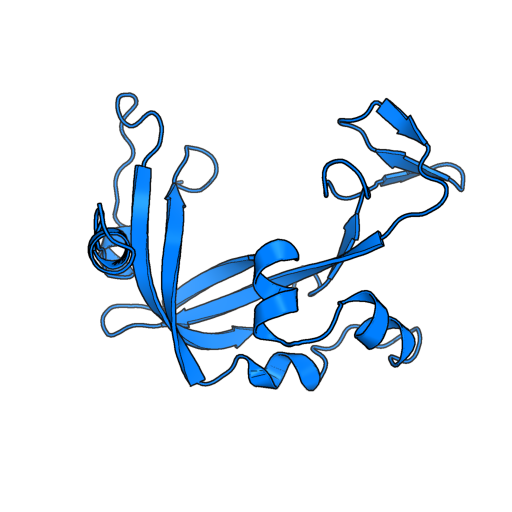0 97.62 86 LYS A O 1
ATOM 720 N N . VAL A 1 87 ? -10.206 3.483 3.931 1.00 98.19 87 VAL A N 1
ATOM 721 C CA . VAL A 1 87 ? -10.471 2.681 5.121 1.00 98.19 87 VAL A CA 1
ATOM 722 C C . VAL A 1 87 ? -11.356 3.454 6.080 1.00 98.19 87 VAL A C 1
ATOM 724 O O . VAL A 1 87 ? -11.261 4.674 6.173 1.00 98.19 87 VAL A O 1
ATOM 727 N N . LYS A 1 88 ? -12.226 2.741 6.789 1.00 98.31 88 LYS A N 1
ATOM 728 C CA . LYS A 1 88 ? -13.095 3.328 7.809 1.00 98.31 88 LYS A CA 1
ATOM 729 C C . LYS A 1 88 ? -13.156 2.457 9.047 1.00 98.31 88 LYS A C 1
ATOM 731 O O . LYS A 1 88 ? -13.077 1.228 8.955 1.00 98.31 88 LYS A O 1
ATOM 736 N N . ASP A 1 89 ? -13.351 3.093 10.185 1.00 97.50 89 ASP A N 1
ATOM 737 C CA . ASP A 1 89 ? -13.729 2.445 11.429 1.00 97.50 89 ASP A CA 1
ATOM 738 C C . ASP A 1 89 ? -15.034 3.072 11.946 1.00 97.50 89 ASP A C 1
ATOM 740 O O . ASP A 1 89 ? -15.869 3.517 11.156 1.00 97.50 89 ASP A O 1
ATOM 744 N N . LYS A 1 90 ? -15.276 3.014 13.257 1.00 97.12 90 LYS A N 1
ATOM 745 C CA . LYS A 1 90 ? -16.484 3.594 13.854 1.00 97.12 90 LYS A CA 1
ATOM 746 C C . LYS A 1 90 ? -16.395 5.107 14.042 1.00 97.12 90 LYS A C 1
ATOM 748 O O . LYS A 1 90 ? -17.440 5.710 14.262 1.00 97.12 90 LYS A O 1
ATOM 753 N N . THR A 1 91 ? -15.196 5.685 14.024 1.00 97.56 91 THR A N 1
ATOM 754 C CA . THR A 1 91 ? -14.987 7.103 14.312 1.00 97.56 91 THR A CA 1
ATOM 755 C C . THR A 1 91 ? -14.938 7.896 13.015 1.00 97.56 91 THR A C 1
ATOM 757 O O . THR A 1 91 ? -15.756 8.797 12.839 1.00 97.56 91 THR A O 1
ATOM 760 N N . ARG A 1 92 ? -14.063 7.540 12.063 1.00 96.88 92 ARG A N 1
ATOM 761 C CA . ARG A 1 92 ? -13.878 8.293 10.805 1.00 96.88 92 ARG A CA 1
ATOM 762 C C . ARG A 1 92 ? -13.429 7.409 9.634 1.00 96.88 92 ARG A C 1
ATOM 764 O O . ARG A 1 92 ? -13.256 6.195 9.760 1.00 96.88 92 ARG A O 1
ATOM 771 N N . ASP A 1 93 ? -13.259 8.024 8.467 1.00 97.19 93 ASP A N 1
ATOM 772 C CA . ASP A 1 93 ? -12.587 7.446 7.309 1.00 97.19 93 ASP A CA 1
ATOM 773 C C . ASP A 1 93 ? -11.261 8.159 7.001 1.00 97.19 93 ASP A C 1
ATOM 775 O O . ASP A 1 93 ? -11.021 9.302 7.389 1.00 97.19 93 ASP A O 1
ATOM 779 N N . THR A 1 94 ? -10.357 7.443 6.338 1.00 96.00 94 THR A N 1
ATOM 780 C CA . THR A 1 94 ? -9.080 7.978 5.853 1.00 96.00 94 THR A CA 1
ATOM 781 C C . THR A 1 94 ? -8.536 7.116 4.709 1.00 96.00 94 THR A C 1
ATOM 783 O O . THR A 1 94 ? -9.145 6.115 4.318 1.00 96.00 94 THR A O 1
ATOM 786 N N . THR A 1 95 ? -7.376 7.484 4.167 1.00 95.06 95 THR A N 1
ATOM 787 C CA . THR A 1 95 ? -6.695 6.755 3.093 1.00 95.06 95 THR A CA 1
ATOM 788 C C . THR A 1 95 ? -5.340 6.234 3.560 1.00 95.06 95 THR A C 1
ATOM 790 O O . THR A 1 95 ? -4.510 7.000 4.043 1.00 95.06 95 THR A O 1
ATOM 793 N N . PHE A 1 96 ? -5.072 4.947 3.337 1.00 94.88 96 PHE A N 1
ATOM 794 C CA . PHE A 1 96 ? -3.745 4.340 3.506 1.00 94.88 96 PHE A CA 1
ATOM 795 C C . PHE A 1 96 ? -3.158 3.918 2.158 1.00 94.88 96 PHE A C 1
ATOM 797 O O . PHE A 1 96 ? -3.878 3.761 1.174 1.00 94.88 96 PHE A O 1
ATOM 804 N N . VAL A 1 97 ? -1.840 3.706 2.102 1.00 93.81 97 VAL A N 1
ATOM 805 C CA . VAL A 1 97 ? -1.156 3.199 0.902 1.00 93.81 97 VAL A CA 1
ATOM 806 C C . VAL A 1 97 ? -0.647 1.785 1.155 1.00 93.81 97 VAL A C 1
ATOM 808 O O . VAL A 1 97 ? 0.167 1.566 2.051 1.00 93.81 97 VAL A O 1
ATOM 811 N N . LEU A 1 98 ? -1.096 0.830 0.339 1.00 94.75 98 LEU A N 1
ATOM 812 C CA . LEU A 1 98 ? -0.540 -0.518 0.289 1.00 94.75 98 LEU A CA 1
ATOM 813 C C . LEU A 1 98 ? 0.540 -0.589 -0.791 1.00 94.75 98 LEU A C 1
ATOM 815 O O . LEU A 1 98 ? 0.254 -0.490 -1.987 1.00 94.75 98 LEU A O 1
ATOM 819 N N . PHE A 1 99 ? 1.784 -0.776 -0.357 1.00 94.31 99 PHE A N 1
ATOM 820 C CA . PHE A 1 99 ? 2.912 -1.047 -1.245 1.00 94.31 99 PHE A CA 1
ATOM 821 C C . PHE A 1 99 ? 2.994 -2.532 -1.616 1.00 94.31 99 PHE A C 1
ATOM 823 O O . PHE A 1 99 ? 2.375 -3.387 -0.976 1.00 94.31 99 PHE A O 1
ATOM 830 N N . ASN A 1 100 ? 3.791 -2.834 -2.644 1.00 94.50 100 ASN A N 1
ATOM 831 C CA . ASN A 1 100 ? 3.910 -4.164 -3.245 1.00 94.50 100 ASN A CA 1
ATOM 832 C C . ASN A 1 100 ? 4.102 -5.307 -2.244 1.00 94.50 100 ASN A C 1
ATOM 834 O O . ASN A 1 100 ? 3.411 -6.315 -2.332 1.00 94.50 100 ASN A O 1
ATOM 838 N N . ASN A 1 101 ? 4.977 -5.126 -1.253 1.00 91.75 101 ASN A N 1
ATOM 839 C CA . ASN A 1 101 ? 5.281 -6.140 -0.241 1.00 91.75 101 ASN A CA 1
ATOM 840 C C . ASN A 1 101 ? 4.084 -6.531 0.646 1.00 91.75 101 ASN A C 1
ATOM 842 O O . ASN A 1 101 ? 4.134 -7.571 1.297 1.00 91.75 101 ASN A O 1
ATOM 846 N N . ILE A 1 102 ? 3.037 -5.704 0.698 1.00 92.81 102 ILE A N 1
ATOM 847 C CA . ILE A 1 102 ? 1.795 -5.985 1.428 1.00 92.81 102 ILE A CA 1
ATOM 848 C C . ILE A 1 102 ? 0.675 -6.382 0.466 1.00 92.81 102 ILE A C 1
ATOM 850 O O . ILE A 1 102 ? -0.058 -7.330 0.736 1.00 92.81 102 ILE A O 1
ATOM 854 N N . ALA A 1 103 ? 0.539 -5.664 -0.650 1.00 94.81 103 ALA A N 1
ATOM 855 C CA . ALA A 1 103 ? -0.550 -5.862 -1.599 1.00 94.81 103 ALA A CA 1
ATOM 856 C C . ALA A 1 103 ? -0.471 -7.216 -2.320 1.00 94.81 103 ALA A C 1
ATOM 858 O O . ALA A 1 103 ? -1.487 -7.894 -2.435 1.00 94.81 103 ALA A O 1
ATOM 859 N N . GLU A 1 104 ? 0.717 -7.633 -2.763 1.00 94.44 104 GLU A N 1
ATOM 860 C CA . GLU A 1 104 ? 0.887 -8.862 -3.547 1.00 94.44 104 GLU A CA 1
ATOM 861 C C . GLU A 1 104 ? 0.492 -10.128 -2.759 1.00 94.44 104 GLU A C 1
ATOM 863 O O . GLU A 1 104 ? -0.341 -10.883 -3.261 1.00 94.44 104 GLU A O 1
ATOM 868 N N . PRO A 1 105 ? 0.932 -10.330 -1.498 1.00 93.88 105 PRO A N 1
ATOM 869 C CA . PRO A 1 105 ? 0.428 -11.430 -0.671 1.00 93.88 105 PRO A CA 1
ATOM 870 C C . PRO A 1 105 ? -1.067 -11.334 -0.340 1.00 93.88 105 PRO A C 1
ATOM 872 O O . PRO A 1 105 ? -1.721 -12.353 -0.147 1.00 93.88 105 PRO A O 1
ATOM 875 N N . LEU A 1 106 ? -1.617 -10.119 -0.230 1.00 92.56 106 LEU A N 1
ATOM 876 C CA . LEU A 1 106 ? -3.025 -9.916 0.129 1.00 92.56 106 LEU A CA 1
ATOM 877 C C . LEU A 1 106 ? -3.982 -10.227 -1.033 1.00 92.56 106 LEU A C 1
ATOM 879 O O . LEU A 1 106 ? -5.124 -10.623 -0.792 1.00 92.56 106 LEU A O 1
ATOM 883 N N . LEU A 1 107 ? -3.513 -10.020 -2.264 1.00 93.75 107 LEU A N 1
ATOM 884 C CA . LEU A 1 107 ? -4.248 -10.226 -3.513 1.00 93.75 107 LEU A CA 1
ATOM 885 C C . LEU A 1 107 ? -3.930 -11.563 -4.196 1.00 93.75 107 LEU A C 1
ATOM 887 O O . LEU A 1 107 ? -4.621 -11.928 -5.142 1.00 93.75 107 LEU A O 1
ATOM 891 N N . ASP A 1 108 ? -2.879 -12.258 -3.755 1.00 94.50 108 ASP A N 1
ATOM 892 C CA . ASP A 1 108 ? -2.355 -13.484 -4.375 1.00 94.50 108 ASP A CA 1
ATOM 893 C C . ASP A 1 108 ? -2.048 -13.324 -5.883 1.00 94.50 108 ASP A C 1
ATOM 895 O O . ASP A 1 108 ? -2.207 -14.219 -6.714 1.00 94.50 108 ASP A O 1
ATOM 899 N N . THR A 1 109 ? -1.618 -12.125 -6.275 1.00 94.94 109 THR A N 1
ATOM 900 C CA . THR A 1 109 ? -1.227 -11.799 -7.650 1.00 94.94 109 THR A CA 1
ATOM 901 C C . THR A 1 109 ? -0.287 -10.602 -7.656 1.00 94.94 109 THR A C 1
ATOM 903 O O . THR A 1 109 ? -0.306 -9.798 -6.730 1.00 94.94 109 THR A O 1
ATOM 906 N N . SER A 1 110 ? 0.526 -10.462 -8.705 1.00 95.19 110 SER A N 1
ATOM 907 C CA . SER A 1 110 ? 1.453 -9.338 -8.860 1.00 95.19 110 SER A CA 1
ATOM 908 C C . SER A 1 110 ? 0.869 -8.238 -9.746 1.00 95.19 110 SER A C 1
ATOM 910 O O . SER A 1 110 ? 0.072 -8.506 -10.651 1.00 95.19 110 SER A O 1
ATOM 912 N N . ALA A 1 111 ? 1.315 -6.996 -9.542 1.00 95.19 111 ALA A N 1
ATOM 913 C CA . ALA A 1 111 ? 0.864 -5.860 -10.346 1.00 95.19 111 ALA A CA 1
ATOM 914 C C . ALA A 1 111 ? 1.163 -6.074 -11.840 1.00 95.19 111 ALA A C 1
ATOM 916 O O . ALA A 1 111 ? 0.310 -5.826 -12.687 1.00 95.19 111 ALA A O 1
ATOM 917 N N . ASN A 1 112 ? 2.328 -6.647 -12.161 1.00 93.94 112 ASN A N 1
ATOM 918 C CA . ASN A 1 112 ? 2.712 -6.995 -13.530 1.00 93.94 112 ASN A CA 1
ATOM 919 C C . ASN A 1 112 ? 1.733 -7.976 -14.203 1.00 93.94 112 ASN A C 1
ATOM 921 O O . ASN A 1 112 ? 1.394 -7.808 -15.370 1.00 93.94 112 ASN A O 1
ATOM 925 N N . LYS A 1 113 ? 1.249 -8.996 -13.473 1.00 94.06 113 LYS A N 1
ATOM 926 C CA . LYS A 1 113 ? 0.261 -9.951 -14.008 1.00 94.06 113 LYS A CA 1
ATOM 927 C C . LYS A 1 113 ? -1.063 -9.274 -14.349 1.00 94.06 113 LYS A C 1
ATOM 929 O O . LYS A 1 113 ? -1.707 -9.696 -15.304 1.00 94.06 113 LYS A O 1
ATOM 934 N N . ILE A 1 114 ? -1.472 -8.276 -13.567 1.00 93.56 114 ILE A N 1
ATOM 935 C CA . ILE A 1 114 ? -2.699 -7.515 -13.817 1.00 93.56 114 ILE A CA 1
ATOM 936 C C . ILE A 1 114 ? -2.494 -6.582 -15.014 1.00 93.56 114 ILE A C 1
ATOM 938 O O . ILE A 1 114 ? -3.270 -6.649 -15.960 1.00 93.56 114 ILE A O 1
ATOM 942 N N . VAL A 1 115 ? -1.415 -5.788 -15.031 1.00 91.12 115 VAL A N 1
ATOM 943 C CA . VAL A 1 115 ? -1.119 -4.856 -16.135 1.00 91.12 115 VAL A CA 1
ATOM 944 C C . VAL A 1 115 ? -1.028 -5.576 -17.481 1.00 91.12 115 VAL A C 1
ATOM 946 O O . VAL A 1 115 ? -1.610 -5.111 -18.451 1.00 91.12 115 VAL A O 1
ATOM 949 N N . ASN A 1 116 ? -0.398 -6.753 -17.543 1.00 89.62 116 ASN A N 1
ATOM 950 C CA . ASN A 1 116 ? -0.292 -7.524 -18.789 1.00 89.62 116 ASN A CA 1
ATOM 951 C C . ASN A 1 116 ? -1.638 -8.022 -19.347 1.00 89.62 116 ASN A C 1
ATOM 953 O O . ASN A 1 116 ? -1.692 -8.455 -20.496 1.00 89.62 116 ASN A O 1
ATOM 957 N N . LYS A 1 117 ? -2.709 -8.013 -18.544 1.00 86.62 117 LYS A N 1
ATOM 958 C CA . LYS A 1 117 ? -4.069 -8.350 -18.988 1.00 86.62 117 LYS A CA 1
ATOM 959 C C . LYS A 1 117 ? -4.887 -7.119 -19.374 1.00 86.62 117 LYS A C 1
ATOM 961 O O . LYS A 1 117 ? -5.937 -7.277 -19.993 1.00 86.62 117 LYS A O 1
ATOM 966 N N . LEU A 1 118 ? -4.451 -5.923 -18.979 1.00 83.94 118 LEU A N 1
ATOM 967 C CA . LEU A 1 118 ? -5.147 -4.683 -19.292 1.00 83.94 118 LEU A CA 1
ATOM 968 C C . LEU A 1 118 ? -4.841 -4.258 -20.729 1.00 83.94 118 LEU A C 1
ATOM 970 O O . LEU A 1 118 ? -3.723 -4.397 -21.224 1.00 83.94 118 LEU A O 1
ATOM 974 N N . SER A 1 119 ? -5.852 -3.720 -21.408 1.00 72.19 119 SER A N 1
ATOM 975 C CA . SER A 1 119 ? -5.647 -2.973 -22.648 1.00 72.19 119 SER A CA 1
ATOM 976 C C . SER A 1 119 ? -4.806 -1.727 -22.361 1.00 72.19 119 SER A C 1
ATOM 978 O O . SER A 1 119 ? -5.022 -1.085 -21.335 1.00 72.19 119 SER A O 1
ATOM 980 N N . LEU A 1 120 ? -3.904 -1.369 -23.282 1.00 60.28 120 LEU A N 1
ATOM 981 C CA . LEU A 1 120 ? -2.879 -0.320 -23.128 1.00 60.28 120 LEU A CA 1
ATOM 982 C C . LEU A 1 120 ? -3.395 1.046 -22.627 1.00 60.28 120 LEU A C 1
ATOM 984 O O . LEU A 1 120 ? -2.623 1.791 -22.030 1.00 60.28 120 LEU A O 1
ATOM 988 N N . ASP A 1 121 ? -4.684 1.343 -22.808 1.00 61.00 121 ASP A N 1
ATOM 989 C CA . ASP A 1 121 ? -5.281 2.648 -22.501 1.00 61.00 121 ASP A CA 1
ATOM 990 C C . ASP A 1 121 ? -6.192 2.660 -21.259 1.00 61.00 121 ASP A C 1
ATOM 992 O O . ASP A 1 121 ? -6.771 3.698 -20.936 1.00 61.00 121 ASP A O 1
ATOM 996 N N . ASN A 1 122 ? -6.343 1.534 -20.549 1.00 68.00 122 ASN A N 1
ATOM 997 C CA . ASN A 1 122 ? -7.221 1.460 -19.381 1.00 68.00 122 ASN A CA 1
ATOM 998 C C . ASN A 1 122 ? -6.414 1.420 -18.066 1.00 68.00 122 ASN A C 1
ATOM 1000 O O . ASN A 1 122 ? -5.861 0.388 -17.691 1.00 68.00 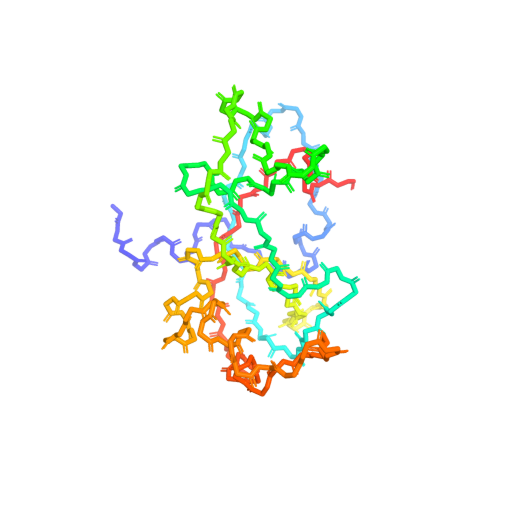122 ASN A O 1
ATOM 1004 N N . ASN A 1 123 ? -6.385 2.557 -17.361 1.00 68.38 123 ASN A N 1
ATOM 1005 C CA . ASN A 1 123 ? -5.827 2.690 -16.008 1.00 68.38 123 ASN A CA 1
ATOM 1006 C C . ASN A 1 123 ? -6.898 2.626 -14.906 1.00 68.38 123 ASN A C 1
ATOM 1008 O O . ASN A 1 123 ? -6.602 2.969 -13.760 1.00 68.38 123 ASN A O 1
ATOM 1012 N N . ASP A 1 124 ? -8.129 2.225 -15.221 1.00 84.50 124 ASP A N 1
ATOM 1013 C CA . ASP A 1 124 ? -9.186 1.999 -14.239 1.00 84.50 124 ASP A CA 1
ATOM 1014 C C . ASP A 1 124 ? -8.728 0.988 -13.184 1.00 84.50 124 ASP A C 1
ATOM 1016 O O . ASP A 1 124 ? -7.810 0.186 -13.385 1.00 84.50 124 ASP A O 1
ATOM 1020 N N . VAL A 1 125 ? -9.390 1.029 -12.029 1.00 88.56 125 VAL A N 1
ATOM 1021 C CA . VAL A 1 125 ? -9.156 0.060 -10.958 1.00 88.56 125 VAL A CA 1
ATOM 1022 C C . VAL A 1 125 ? -9.538 -1.332 -11.478 1.00 88.56 125 VAL A C 1
ATOM 1024 O O . VAL A 1 125 ? -10.708 -1.552 -11.798 1.00 88.56 125 VAL A O 1
ATOM 1027 N N . PRO A 1 126 ? -8.592 -2.283 -11.567 1.00 91.62 126 PRO A N 1
ATOM 1028 C CA . PRO A 1 126 ? -8.895 -3.609 -12.074 1.00 91.62 126 PRO A CA 1
ATOM 1029 C C . PRO A 1 126 ? -9.737 -4.390 -11.065 1.00 91.62 126 PRO A C 1
ATOM 1031 O O . PRO A 1 126 ? -9.589 -4.222 -9.850 1.00 91.62 126 PRO A O 1
ATOM 1034 N N . LYS A 1 127 ? -10.589 -5.289 -11.572 1.00 91.38 127 LYS A N 1
ATOM 1035 C CA . LYS A 1 127 ? -11.508 -6.099 -10.753 1.00 91.38 127 LYS A CA 1
ATOM 1036 C C . LYS A 1 127 ? -10.778 -6.946 -9.717 1.00 91.38 127 LYS A C 1
ATOM 1038 O O . LYS A 1 127 ? -11.307 -7.207 -8.645 1.00 91.38 127 LYS A O 1
ATOM 1043 N N . GLU A 1 128 ? -9.542 -7.342 -9.998 1.00 92.62 128 GLU A N 1
ATOM 1044 C CA . GLU A 1 128 ? -8.685 -8.047 -9.051 1.00 92.62 128 GLU A CA 1
ATOM 1045 C C . GLU A 1 128 ? -8.506 -7.277 -7.730 1.00 92.62 128 GLU A C 1
ATOM 1047 O O . GLU A 1 128 ? -8.403 -7.903 -6.675 1.00 92.62 128 GLU A O 1
ATOM 1052 N N . LEU A 1 129 ? -8.523 -5.936 -7.750 1.00 94.25 129 LEU A N 1
ATOM 1053 C CA . LEU A 1 129 ? -8.399 -5.130 -6.531 1.00 94.25 129 LEU A CA 1
ATOM 1054 C C . LEU A 1 129 ? -9.697 -5.060 -5.718 1.00 94.25 129 LEU A C 1
ATOM 1056 O O . LEU A 1 129 ? -9.643 -4.752 -4.527 1.00 94.25 129 LEU A O 1
ATOM 1060 N N . GLU A 1 130 ? -10.849 -5.399 -6.306 1.00 91.19 130 GLU A N 1
ATOM 1061 C CA . GLU A 1 130 ? -12.124 -5.485 -5.578 1.00 91.19 130 GLU A CA 1
ATOM 1062 C C . GLU A 1 130 ? -12.074 -6.555 -4.483 1.00 91.19 130 GLU A C 1
ATOM 1064 O O . GLU A 1 130 ? -12.763 -6.436 -3.471 1.00 91.19 130 GLU A O 1
ATOM 1069 N N . GLY A 1 131 ? -11.185 -7.549 -4.617 1.00 91.56 131 GLY A N 1
ATOM 1070 C CA . GLY A 1 131 ? -10.916 -8.543 -3.581 1.00 91.56 131 GLY A CA 1
ATOM 1071 C C . GLY A 1 131 ? -10.439 -7.947 -2.251 1.00 91.56 131 GLY A C 1
ATOM 1072 O O . GLY A 1 131 ? -10.448 -8.649 -1.244 1.00 91.56 131 GLY A O 1
ATOM 1073 N N . LEU A 1 132 ? -10.039 -6.670 -2.209 1.00 95.12 132 LEU A N 1
ATOM 1074 C CA . LEU A 1 132 ? -9.703 -5.952 -0.976 1.00 95.12 132 LEU A CA 1
ATOM 1075 C C . LEU A 1 132 ? -10.934 -5.463 -0.208 1.00 95.12 132 LEU A C 1
ATOM 1077 O O . LEU A 1 132 ? -10.851 -5.282 1.009 1.00 95.12 132 LEU A O 1
ATOM 1081 N N . PHE A 1 133 ? -12.055 -5.222 -0.889 1.00 95.75 133 PHE A N 1
ATOM 1082 C CA . PHE A 1 133 ? -13.226 -4.603 -0.280 1.00 95.75 133 PHE A CA 1
ATOM 1083 C C . PHE A 1 133 ? -13.844 -5.488 0.804 1.00 95.75 133 PHE A C 1
ATOM 1085 O 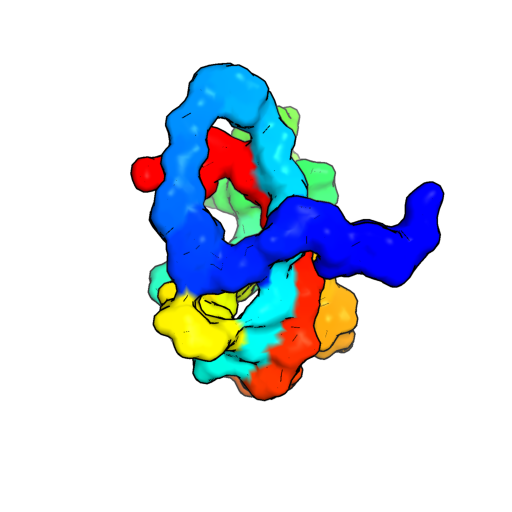O . PHE A 1 133 ? -13.910 -6.710 0.697 1.00 95.75 133 PHE A O 1
ATOM 1092 N N . GLY A 1 134 ? -14.283 -4.851 1.889 1.00 96.44 134 GLY A N 1
ATOM 1093 C CA . GLY A 1 134 ? -14.905 -5.517 3.030 1.00 96.44 134 GLY A CA 1
ATOM 1094 C C . GLY A 1 134 ? -13.931 -6.227 3.973 1.00 96.44 134 GLY A C 1
ATOM 1095 O O . GLY A 1 134 ? -14.361 -6.685 5.031 1.00 96.44 134 GLY A O 1
ATOM 1096 N N . LYS A 1 135 ? -12.627 -6.299 3.662 1.00 95.25 135 LYS A N 1
ATOM 1097 C CA . LYS A 1 135 ? -11.641 -6.871 4.589 1.00 95.25 135 LYS A CA 1
ATOM 1098 C C . LYS A 1 135 ? -11.469 -5.967 5.813 1.00 95.25 135 LYS A C 1
ATOM 1100 O O . LYS A 1 135 ? -11.088 -4.804 5.685 1.00 95.25 135 LYS A O 1
ATOM 1105 N N . ASP A 1 136 ? -11.712 -6.536 6.991 1.00 96.12 136 ASP A N 1
ATOM 1106 C CA . ASP A 1 136 ? -11.425 -5.946 8.302 1.00 96.12 136 ASP A CA 1
ATOM 1107 C C . ASP A 1 136 ? -10.007 -6.345 8.736 1.00 96.12 136 ASP A C 1
ATOM 1109 O O . ASP A 1 136 ? -9.727 -7.518 9.002 1.00 96.12 136 ASP A O 1
ATOM 1113 N N . ILE A 1 137 ? -9.089 -5.378 8.739 1.00 93.62 137 ILE A N 1
ATOM 1114 C CA . ILE A 1 137 ? -7.650 -5.610 8.896 1.00 93.62 137 ILE A CA 1
ATOM 1115 C C . ILE A 1 137 ? -7.107 -4.743 10.031 1.00 93.62 137 ILE A C 1
ATOM 1117 O O . ILE A 1 137 ? -7.501 -3.593 10.205 1.00 93.62 137 ILE A O 1
ATOM 1121 N N . VAL A 1 138 ? -6.150 -5.290 10.787 1.00 94.69 138 VAL A N 1
ATOM 1122 C CA . VAL A 1 138 ? -5.295 -4.506 11.688 1.00 94.69 138 VAL A CA 1
ATOM 1123 C C . VAL A 1 138 ? -4.060 -4.046 10.915 1.00 94.69 138 VAL A C 1
ATOM 1125 O O . VAL A 1 138 ? -3.161 -4.840 10.637 1.00 94.69 138 VAL A O 1
ATOM 1128 N N . PHE A 1 139 ? -4.024 -2.766 10.568 1.00 93.12 139 PHE A N 1
ATOM 1129 C CA . PHE A 1 139 ? -2.908 -2.104 9.911 1.00 93.12 139 PHE A CA 1
ATOM 1130 C C . PHE A 1 139 ? -1.851 -1.723 10.938 1.00 93.12 139 PHE A C 1
ATOM 1132 O O . PHE A 1 139 ? -2.157 -1.095 11.949 1.00 93.12 139 PHE A O 1
ATOM 1139 N N . LYS A 1 140 ? -0.596 -2.079 10.664 1.00 91.69 140 LYS A N 1
ATOM 1140 C CA . LYS A 1 140 ? 0.564 -1.582 11.401 1.00 91.69 140 LYS A CA 1
ATOM 1141 C C . LYS A 1 140 ? 1.145 -0.409 10.623 1.00 91.69 140 LYS A C 1
ATOM 1143 O O . LYS A 1 140 ? 1.678 -0.608 9.533 1.00 91.69 140 LYS A O 1
ATOM 1148 N N . LEU A 1 141 ? 1.038 0.787 11.183 1.00 89.44 141 LEU A N 1
ATOM 1149 C CA . LEU A 1 141 ? 1.495 2.021 10.557 1.00 89.44 141 LEU A CA 1
ATOM 1150 C C . LEU A 1 141 ? 2.796 2.479 11.212 1.00 89.44 141 LEU A C 1
ATOM 1152 O O . LEU A 1 141 ? 3.004 2.289 12.411 1.00 89.44 141 LEU A O 1
ATOM 1156 N N . ARG A 1 142 ? 3.674 3.068 10.403 1.00 86.19 142 ARG A N 1
ATOM 1157 C CA . ARG A 1 142 ? 4.892 3.742 10.854 1.00 86.19 142 ARG A CA 1
ATOM 1158 C C . ARG A 1 142 ? 4.662 5.232 10.644 1.00 86.19 142 ARG A C 1
ATOM 1160 O O . ARG A 1 142 ? 4.536 5.652 9.499 1.00 86.19 142 ARG A O 1
ATOM 1167 N N . LEU A 1 143 ? 4.546 5.984 11.730 1.00 81.75 143 LEU A N 1
ATOM 1168 C CA . LEU A 1 143 ? 4.324 7.425 11.704 1.00 81.75 143 LEU A CA 1
ATOM 1169 C C . LEU A 1 143 ? 5.661 8.153 11.817 1.00 81.75 143 LEU A C 1
ATOM 1171 O O . LEU A 1 143 ? 6.480 7.839 12.683 1.00 81.75 143 LEU A O 1
ATOM 1175 N N . ASN A 1 144 ? 5.866 9.114 10.923 1.00 74.75 144 ASN A N 1
ATOM 1176 C CA . ASN A 1 144 ? 7.021 10.005 10.875 1.00 74.75 144 ASN A CA 1
ATOM 1177 C C . ASN A 1 144 ? 6.570 11.406 10.412 1.00 74.75 144 ASN A C 1
ATOM 1179 O O . ASN A 1 144 ? 5.417 11.587 10.015 1.00 74.75 144 ASN A O 1
ATOM 1183 N N . ALA A 1 145 ? 7.489 12.375 10.405 1.00 67.25 145 ALA A N 1
ATOM 1184 C CA . ALA A 1 145 ? 7.215 13.766 10.021 1.00 67.25 145 ALA A CA 1
ATOM 1185 C C . ALA A 1 145 ? 6.706 13.953 8.574 1.00 67.25 145 ALA A C 1
ATOM 1187 O O . ALA A 1 145 ? 6.194 15.009 8.229 1.00 67.25 145 ALA A O 1
ATOM 1188 N N . TYR A 1 146 ? 6.842 12.948 7.702 1.00 65.56 146 TYR A N 1
ATOM 1189 C CA . TYR A 1 146 ? 6.263 12.982 6.357 1.00 65.56 146 TYR A CA 1
ATOM 1190 C C . TYR A 1 146 ? 4.777 12.578 6.353 1.00 65.56 146 TYR A C 1
ATOM 1192 O O . TYR A 1 146 ? 4.042 12.927 5.429 1.00 65.56 146 TYR A O 1
ATOM 1200 N N . ASN A 1 147 ? 4.330 11.819 7.361 1.00 66.56 147 ASN A N 1
ATOM 1201 C CA . ASN A 1 147 ? 2.973 11.276 7.450 1.00 66.56 147 ASN A CA 1
ATOM 1202 C C . ASN A 1 147 ? 2.030 12.079 8.354 1.00 66.56 147 ASN A C 1
ATOM 1204 O O . ASN A 1 147 ? 0.821 11.979 8.165 1.00 66.56 147 ASN A O 1
ATOM 1208 N N . LEU A 1 148 ? 2.565 12.852 9.299 1.00 60.97 148 LEU A N 1
ATOM 1209 C CA . LEU A 1 148 ? 1.817 13.742 10.188 1.00 60.97 148 LEU A CA 1
ATOM 1210 C C . LEU A 1 148 ? 2.025 15.180 9.693 1.00 60.97 148 LEU A C 1
ATOM 1212 O O . LEU A 1 148 ? 3.170 15.600 9.533 1.00 60.97 148 LEU A O 1
ATOM 1216 N N . LYS A 1 149 ? 0.942 15.889 9.369 1.00 50.78 149 LYS A N 1
ATOM 1217 C CA . LYS A 1 149 ? 0.964 17.291 8.927 1.00 50.78 149 LYS A CA 1
ATOM 1218 C C . LYS A 1 149 ? 0.291 18.175 9.954 1.00 50.78 149 LYS A C 1
ATOM 1220 O O . LYS A 1 149 ? -0.763 17.732 10.451 1.00 50.78 149 LYS A O 1
#

Solvent-accessible surface area (backbone atoms only — not comparable to full-atom values): 8965 Å² total; per-residue (Å²): 134,58,82,70,61,64,68,58,42,62,60,41,56,57,50,58,60,74,66,56,78,86,52,93,86,62,80,63,46,66,33,20,35,64,33,30,27,75,47,71,54,59,91,78,40,49,53,45,52,17,35,80,87,78,63,46,70,45,46,81,53,97,93,38,37,34,31,75,92,77,71,40,78,45,93,71,66,35,54,35,33,40,33,33,34,30,32,33,52,95,77,35,73,53,77,49,76,38,42,38,92,55,42,29,76,73,63,76,50,52,47,47,68,52,54,76,70,46,60,98,85,62,80,68,86,55,74,77,61,57,75,50,52,72,45,74,43,76,45,78,45,79,48,42,80,90,75,54,131

Nearest PDB structures (foldseek):
  1l1o-assembly1_C  TM=7.470E-01  e=8.057E-08  Homo sapiens
  4gop-assembly2_Z  TM=6.961E-01  e=1.882E-08  Mycosarcoma maydis
  1l1o-assembly1_F  TM=7.729E-01  e=3.255E-07  Homo sapiens
  8rk2-assembly1_A  TM=7.610E-01  e=1.394E-06  Homo sapiens
  6i52-assembly1_C  TM=7.132E-01  e=1.241E-06  Saccharomyces cerevisiae S288C

Foldseek 3Di:
DDPVVVLQAQEDEPVCVQPDDDDPVCQKDKYKYWWFFADWDCPPFQKAWADPPPRDGWDQDPNWTADPVVRD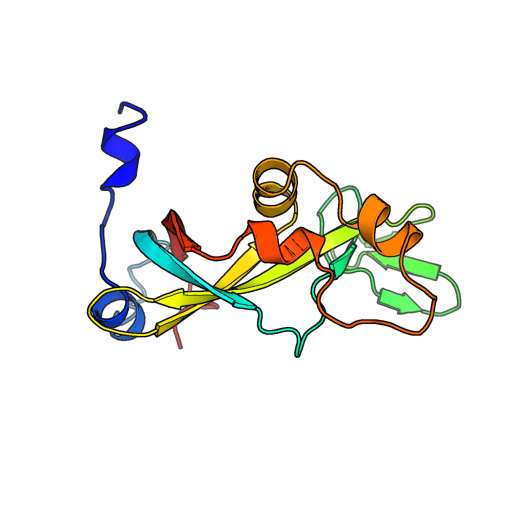TDPDTDIWGFIWTWIHDPPGIDTDTDTRVRVCVQLVHGRVVQVVPDDPPDRPDDPSCVSRGGDTDIDTDMDDPVRHD

Organism: NCBI:txid360622

InterPro domains:
  IPR012340 Nucleic acid-binding, OB-fold [G3DSA:2.40.50.140] (1-149)
  IPR012340 Nucleic acid-binding, OB-fold [SSF50249] (8-145)
  IPR013955 Replication factor A, C-terminal [PF08646] (31-144)
  IPR047192 Replication factor A, C-terminal, eukaryotes [cd04476] (14-142)

pLDDT: mean 87.63, std 12.27, range [50.78, 98.31]